Protein AF-A0A3D0M477-F1 (afdb_monomer_lite)

pLDDT: mean 87.74, std 8.33, range [56.19, 97.06]

Structure (mmCIF, N/CA/C/O backbone):
data_AF-A0A3D0M477-F1
#
_entry.id   AF-A0A3D0M477-F1
#
loop_
_atom_site.group_PDB
_atom_site.id
_atom_site.type_symbol
_atom_site.label_atom_id
_atom_site.label_alt_id
_atom_site.label_comp_id
_atom_site.label_asym_id
_atom_site.label_entity_id
_atom_site.label_seq_id
_atom_site.pdbx_PDB_ins_code
_atom_site.Cartn_x
_atom_site.Cartn_y
_atom_site.Cartn_z
_atom_site.occupancy
_atom_site.B_iso_or_equiv
_atom_site.auth_seq_id
_atom_site.auth_comp_id
_atom_site.auth_asym_id
_atom_site.auth_atom_id
_atom_site.pdbx_PDB_model_num
ATOM 1 N N . MET A 1 1 ? -17.124 2.726 12.107 1.00 90.12 1 MET A N 1
ATOM 2 C CA . MET A 1 1 ? -17.804 1.467 11.756 1.00 90.12 1 MET A CA 1
ATOM 3 C C . MET A 1 1 ? -16.927 0.689 10.789 1.00 90.12 1 MET A C 1
ATOM 5 O O . MET A 1 1 ? -16.483 1.293 9.816 1.00 90.12 1 MET A O 1
ATOM 9 N N . PRO A 1 2 ? -16.641 -0.591 11.060 1.00 93.62 2 PRO A N 1
ATOM 10 C CA . PRO A 1 2 ? -16.053 -1.507 10.084 1.00 93.62 2 PRO A CA 1
ATOM 11 C C . PRO A 1 2 ? -16.915 -1.602 8.822 1.00 93.62 2 PRO A C 1
ATOM 13 O O . PRO A 1 2 ? -18.120 -1.809 8.933 1.00 93.62 2 PRO A O 1
ATOM 16 N N . VAL A 1 3 ? -16.321 -1.416 7.643 1.00 94.50 3 VAL A N 1
ATOM 17 C CA . VAL A 1 3 ? -17.050 -1.463 6.358 1.00 94.50 3 VAL A CA 1
ATOM 18 C C . VAL A 1 3 ? -16.441 -2.409 5.332 1.00 94.50 3 VAL A C 1
ATOM 20 O O . VAL A 1 3 ? -17.132 -2.790 4.397 1.00 94.50 3 VAL A O 1
ATOM 23 N N . GLU A 1 4 ? -15.177 -2.800 5.487 1.00 93.75 4 GLU A N 1
ATOM 24 C CA . GLU A 1 4 ? -14.511 -3.745 4.587 1.00 93.75 4 GLU A CA 1
ATOM 25 C C . GLU A 1 4 ? -13.329 -4.404 5.303 1.00 93.75 4 GLU A C 1
ATOM 27 O O . GLU A 1 4 ? -12.597 -3.727 6.033 1.00 93.75 4 GLU A O 1
ATOM 32 N N . ARG A 1 5 ? -13.147 -5.709 5.089 1.00 92.25 5 ARG A N 1
ATOM 33 C CA . ARG A 1 5 ? -12.009 -6.503 5.566 1.00 92.25 5 ARG A CA 1
ATOM 34 C C . ARG A 1 5 ? -11.012 -6.670 4.427 1.00 92.25 5 ARG A C 1
ATOM 36 O O . ARG A 1 5 ? -11.393 -7.031 3.318 1.00 92.25 5 ARG A O 1
ATOM 43 N N . LEU A 1 6 ? -9.749 -6.376 4.694 1.00 91.50 6 LEU A N 1
ATOM 44 C CA . LEU A 1 6 ? -8.650 -6.510 3.746 1.00 91.50 6 LEU A CA 1
ATOM 45 C C . LEU A 1 6 ? -7.732 -7.615 4.246 1.00 91.50 6 LEU A C 1
ATOM 47 O O . LEU A 1 6 ? -7.197 -7.502 5.347 1.00 91.50 6 LEU A O 1
ATOM 51 N N . VAL A 1 7 ? -7.566 -8.667 3.454 1.00 91.06 7 VAL A N 1
ATOM 52 C CA . VAL A 1 7 ? -6.706 -9.800 3.800 1.00 91.06 7 VAL A CA 1
ATOM 53 C C . VAL A 1 7 ? -5.501 -9.776 2.886 1.00 91.06 7 VAL A C 1
ATOM 55 O O . VAL A 1 7 ? -5.628 -9.958 1.671 1.00 91.06 7 VAL A O 1
ATOM 58 N N . ASN A 1 8 ? -4.329 -9.547 3.471 1.00 88.06 8 ASN A N 1
ATOM 59 C CA . ASN A 1 8 ? -3.103 -9.535 2.703 1.00 88.06 8 ASN A CA 1
ATOM 60 C C . ASN A 1 8 ? -2.759 -10.960 2.263 1.00 88.06 8 ASN A C 1
ATOM 62 O O . ASN A 1 8 ? -2.571 -11.842 3.095 1.00 88.06 8 ASN A O 1
ATOM 66 N N . ILE A 1 9 ? -2.656 -11.188 0.960 1.00 86.06 9 ILE A N 1
ATOM 67 C CA . ILE A 1 9 ? -2.481 -12.542 0.413 1.00 86.06 9 ILE A CA 1
ATOM 68 C C . ILE A 1 9 ? -1.069 -13.105 0.590 1.00 86.06 9 ILE A C 1
ATOM 70 O O . ILE A 1 9 ? -0.910 -14.319 0.621 1.00 86.06 9 ILE A O 1
ATOM 74 N N . ASP A 1 10 ? -0.053 -12.247 0.735 1.00 81.88 10 ASP A N 1
ATOM 75 C CA . ASP A 1 10 ? 1.328 -12.688 0.967 1.00 81.88 10 ASP A CA 1
ATOM 76 C C . ASP A 1 10 ? 1.547 -13.073 2.447 1.00 81.88 10 ASP A C 1
ATOM 78 O O . ASP A 1 10 ? 2.329 -13.967 2.757 1.00 81.88 10 ASP A O 1
ATOM 82 N N . THR A 1 11 ? 0.886 -12.374 3.379 1.00 85.56 11 THR A N 1
ATOM 83 C CA . THR A 1 11 ? 1.181 -12.463 4.827 1.00 85.56 11 THR A CA 1
ATOM 84 C C . THR A 1 11 ? 0.040 -13.009 5.682 1.00 85.56 11 THR A C 1
ATOM 86 O O . THR A 1 11 ? 0.258 -13.328 6.849 1.00 85.56 11 THR A O 1
ATOM 89 N N . GLY A 1 12 ? -1.184 -13.064 5.153 1.00 85.44 12 GLY A N 1
ATOM 90 C CA . GLY A 1 12 ? -2.405 -13.350 5.912 1.00 85.44 12 GLY A CA 1
ATOM 91 C C . GLY A 1 12 ? -2.801 -12.248 6.900 1.00 85.44 12 GLY A C 1
ATOM 92 O O . GLY A 1 12 ? -3.763 -12.410 7.646 1.00 85.44 12 GLY A O 1
ATOM 93 N N . VAL A 1 13 ? -2.067 -11.129 6.947 1.00 88.88 13 VAL A N 1
ATOM 94 C CA . VAL A 1 13 ? -2.363 -10.031 7.869 1.00 88.88 13 VAL A CA 1
ATOM 95 C C . VAL A 1 13 ? -3.661 -9.352 7.457 1.00 88.88 13 VAL A C 1
ATOM 97 O O . VAL A 1 13 ? -3.828 -8.921 6.317 1.00 88.88 13 VAL A O 1
ATOM 100 N N . GLU A 1 14 ? -4.561 -9.214 8.424 1.00 90.56 14 GLU A N 1
ATOM 101 C CA . GLU A 1 14 ? -5.840 -8.549 8.231 1.00 90.56 14 GLU A CA 1
ATOM 102 C C . GLU A 1 14 ? -5.782 -7.065 8.603 1.00 90.56 14 GLU A C 1
ATOM 104 O O . GLU A 1 14 ? -5.317 -6.668 9.683 1.00 90.56 14 GLU A O 1
ATOM 109 N N . LYS A 1 15 ? -6.357 -6.246 7.726 1.00 92.38 15 LYS A N 1
ATOM 110 C CA . LYS A 1 15 ? -6.658 -4.839 7.975 1.00 92.38 15 LYS A CA 1
ATOM 111 C C . LYS A 1 15 ? -8.153 -4.606 7.863 1.00 92.38 15 LYS A C 1
ATOM 113 O O . LYS A 1 15 ? -8.865 -5.292 7.135 1.00 92.38 15 LYS A O 1
ATOM 118 N N . LEU A 1 16 ? -8.629 -3.594 8.570 1.00 92.56 16 LEU A N 1
ATOM 119 C CA . LEU A 1 16 ? -10.032 -3.217 8.572 1.00 92.56 16 LEU A CA 1
ATOM 120 C C . LEU A 1 16 ? -10.163 -1.790 8.056 1.00 92.56 16 LEU A C 1
ATOM 122 O O . LEU A 1 16 ? -9.497 -0.868 8.540 1.00 92.56 16 LEU A O 1
ATOM 126 N N . LYS A 1 17 ? -11.034 -1.601 7.066 1.00 92.75 17 LYS A N 1
ATOM 127 C CA . LYS A 1 17 ? -11.463 -0.275 6.640 1.00 92.75 17 LYS A CA 1
ATOM 128 C C . LYS A 1 17 ? -12.554 0.207 7.588 1.00 92.75 17 LYS A C 1
ATOM 130 O O . LYS A 1 17 ? -13.608 -0.416 7.720 1.00 92.75 17 LYS A O 1
ATOM 135 N N . ILE A 1 18 ? -12.302 1.337 8.234 1.00 93.44 18 ILE A N 1
ATOM 136 C CA . ILE A 1 18 ? -13.217 1.995 9.158 1.00 93.44 18 ILE A CA 1
ATOM 137 C C . ILE A 1 18 ? -13.775 3.254 8.502 1.00 93.44 18 ILE A C 1
ATOM 139 O O . ILE A 1 18 ? -13.027 4.176 8.177 1.00 93.44 18 ILE A O 1
ATOM 143 N N . ALA A 1 19 ? -15.099 3.324 8.381 1.00 93.31 19 ALA A N 1
ATOM 144 C CA . ALA A 1 19 ? -15.818 4.535 8.003 1.00 93.31 19 ALA A CA 1
ATOM 145 C C . ALA A 1 19 ? -16.294 5.297 9.250 1.00 93.31 19 ALA A C 1
ATOM 147 O O . ALA A 1 19 ? -16.847 4.706 10.187 1.00 93.31 19 ALA A O 1
ATOM 148 N N . TYR A 1 20 ? -16.095 6.613 9.274 1.00 92.38 20 TYR 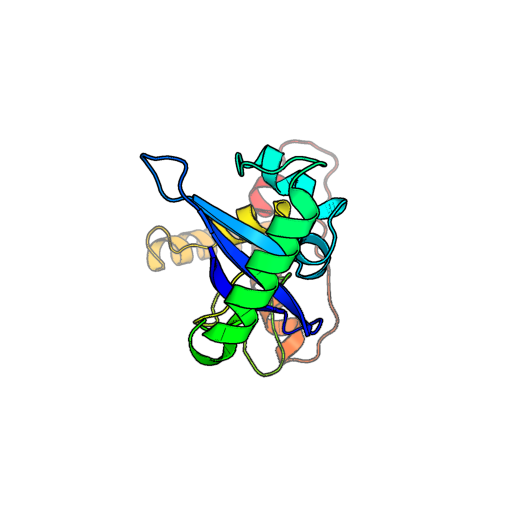A N 1
ATOM 149 C CA . TYR A 1 20 ? -16.544 7.500 10.351 1.00 92.38 20 TYR A CA 1
ATOM 150 C C . TYR A 1 20 ? -16.922 8.884 9.806 1.00 92.38 20 TYR A C 1
ATOM 152 O O . TYR A 1 20 ? -16.452 9.307 8.751 1.00 92.38 20 TYR A O 1
ATOM 160 N N . SER A 1 21 ? -17.779 9.606 10.529 1.00 89.44 21 SER A N 1
ATOM 161 C CA . SER A 1 21 ? -18.196 10.967 10.180 1.00 89.44 21 SER A CA 1
ATOM 162 C C . SER A 1 21 ? -18.173 11.851 11.423 1.00 89.44 21 SER A C 1
ATOM 164 O O . SER A 1 21 ? -18.691 11.470 12.468 1.00 89.44 21 SER A O 1
ATOM 166 N N . LYS A 1 22 ? -17.596 13.053 11.298 1.00 81.62 22 LYS A N 1
ATOM 167 C CA . LYS A 1 22 ? -17.631 14.113 12.326 1.00 81.62 22 LYS A CA 1
ATOM 168 C C . LYS A 1 22 ? -18.680 15.188 11.990 1.00 81.62 22 LYS A C 1
ATOM 170 O O . LYS A 1 22 ? -18.503 16.363 12.293 1.00 81.62 22 LYS A O 1
ATOM 175 N N . GLY A 1 23 ? -19.738 14.805 11.272 1.00 77.12 23 GLY A N 1
ATOM 176 C CA . GLY A 1 23 ? -20.870 15.668 10.924 1.00 77.12 23 GLY A CA 1
ATOM 177 C C . GLY A 1 23 ? -21.088 15.791 9.418 1.00 77.12 23 GLY A C 1
ATOM 178 O O . GLY A 1 23 ? -22.071 15.279 8.902 1.00 77.12 23 GLY A O 1
ATOM 179 N N . LYS A 1 24 ? -20.183 16.469 8.699 1.00 78.62 24 LYS A N 1
ATOM 180 C CA . LYS A 1 24 ? -20.448 16.891 7.305 1.00 78.62 24 LYS A CA 1
ATOM 181 C C . LYS A 1 24 ? -19.900 15.968 6.213 1.00 78.62 24 LYS A C 1
ATOM 183 O O . LYS A 1 24 ? -20.384 16.022 5.090 1.00 78.62 24 LYS A O 1
ATOM 188 N N . LYS A 1 25 ? -18.870 15.165 6.501 1.00 87.69 25 LYS A N 1
ATOM 189 C CA . LYS A 1 25 ? -18.200 14.330 5.493 1.00 87.69 25 LYS A CA 1
ATOM 190 C C . LYS A 1 25 ? -17.787 12.991 6.087 1.00 87.69 25 LYS A C 1
ATOM 192 O O . LYS A 1 25 ? -17.130 12.957 7.129 1.00 87.69 25 LYS A O 1
ATOM 197 N N . TRP A 1 26 ? -18.140 11.922 5.382 1.00 90.50 26 TRP A N 1
ATOM 198 C CA . TRP A 1 26 ? -17.624 10.588 5.646 1.00 90.50 26 TRP A CA 1
ATOM 199 C C . TRP A 1 26 ? -16.144 10.513 5.291 1.00 90.50 26 TRP A C 1
ATOM 201 O O . TRP A 1 26 ? -15.697 11.029 4.263 1.00 90.50 26 TRP A O 1
ATOM 211 N N . ARG A 1 27 ? -15.386 9.890 6.181 1.00 90.19 27 ARG A N 1
ATOM 212 C CA . ARG A 1 27 ? -13.974 9.588 6.010 1.00 90.19 27 ARG A CA 1
ATOM 213 C C . ARG A 1 27 ? -13.777 8.096 6.193 1.00 90.19 27 ARG A C 1
ATOM 215 O O . ARG A 1 27 ? -14.482 7.459 6.974 1.00 90.19 27 ARG A O 1
ATOM 222 N N . GLU A 1 28 ? -12.787 7.579 5.488 1.00 90.44 28 GLU A N 1
ATOM 223 C CA . GLU A 1 28 ? -12.368 6.189 5.565 1.00 90.44 28 GLU A CA 1
ATOM 224 C C . GLU A 1 28 ? -10.903 6.141 5.975 1.00 90.44 28 GLU A C 1
ATOM 226 O O . GLU A 1 28 ? -10.098 6.971 5.544 1.00 90.44 28 GLU A O 1
ATOM 231 N N . LEU A 1 29 ? -10.560 5.172 6.812 1.00 88.81 29 LEU A N 1
ATOM 232 C CA . LEU A 1 29 ? -9.184 4.851 7.165 1.00 88.81 29 LEU A CA 1
ATOM 233 C C . LEU A 1 29 ? -9.013 3.335 7.172 1.00 88.81 29 LEU A C 1
ATOM 235 O O . LEU A 1 29 ? -9.950 2.611 7.495 1.00 88.81 29 LEU A O 1
ATOM 239 N N . ILE A 1 30 ? -7.834 2.860 6.786 1.00 89.12 30 ILE A N 1
ATOM 240 C CA . ILE A 1 30 ? -7.473 1.441 6.811 1.00 89.12 30 ILE A CA 1
ATOM 241 C C . ILE A 1 30 ? -6.446 1.267 7.920 1.00 89.12 30 ILE A C 1
ATOM 243 O O . ILE A 1 30 ? -5.460 2.002 7.951 1.00 89.12 30 ILE A O 1
ATOM 247 N N . MET A 1 31 ? -6.683 0.322 8.826 1.00 89.94 31 MET A N 1
ATOM 248 C CA . MET A 1 31 ? -5.786 0.048 9.946 1.00 89.94 31 MET A CA 1
ATOM 249 C C . MET A 1 31 ? -5.632 -1.441 10.191 1.00 89.94 31 MET A C 1
ATOM 251 O O . MET A 1 31 ? -6.562 -2.216 9.973 1.00 89.94 31 MET A O 1
ATOM 255 N N . ASP A 1 32 ? -4.463 -1.823 10.692 1.00 91.44 32 ASP A N 1
ATOM 256 C CA . ASP A 1 32 ? -4.178 -3.200 11.074 1.00 91.44 32 ASP A CA 1
ATOM 257 C C . ASP A 1 32 ? -5.076 -3.632 12.236 1.00 91.44 32 ASP A C 1
ATOM 259 O O . ASP A 1 32 ? -5.275 -2.875 13.198 1.00 91.44 32 ASP A O 1
ATOM 263 N N . LYS A 1 33 ? -5.557 -4.882 12.206 1.00 91.50 33 LYS A N 1
ATOM 264 C CA . LYS A 1 33 ? -6.355 -5.442 13.309 1.00 91.50 33 LYS A CA 1
ATOM 265 C C . LYS A 1 33 ? -5.656 -5.337 14.658 1.00 91.50 33 LYS A C 1
ATOM 267 O O . LYS A 1 33 ? -6.294 -5.043 15.664 1.00 91.50 33 LYS A O 1
ATOM 272 N N . ARG A 1 34 ? -4.330 -5.501 14.678 1.00 92.75 34 ARG A N 1
ATOM 273 C CA . ARG A 1 34 ? -3.508 -5.342 15.885 1.00 92.75 34 ARG A CA 1
ATOM 274 C C . ARG A 1 34 ? -3.705 -3.979 16.545 1.00 92.75 34 ARG A C 1
ATOM 276 O O . ARG A 1 34 ? -3.816 -3.899 17.765 1.00 92.75 34 ARG A O 1
ATOM 283 N N . THR A 1 35 ? -3.758 -2.923 15.740 1.00 93.00 35 THR A N 1
ATOM 284 C CA . THR A 1 35 ? -3.901 -1.553 16.230 1.00 93.00 35 THR A CA 1
ATOM 285 C C . THR A 1 35 ? -5.299 -1.311 16.785 1.00 93.00 35 THR A C 1
ATOM 287 O O . THR A 1 35 ? -5.437 -0.667 17.824 1.00 93.00 35 THR A O 1
ATOM 290 N N . LEU A 1 36 ? -6.318 -1.874 16.130 1.00 94.00 36 LEU A N 1
ATOM 291 C CA . LEU A 1 36 ? -7.721 -1.784 16.542 1.00 94.00 36 LEU A CA 1
ATOM 292 C C . LEU A 1 36 ? -8.047 -2.649 17.770 1.00 94.00 36 LEU A C 1
ATOM 294 O O . LEU A 1 36 ? -8.992 -2.345 18.488 1.00 94.00 36 LEU A O 1
ATOM 298 N N . ALA A 1 37 ? -7.258 -3.692 18.037 1.00 93.50 37 ALA A N 1
ATOM 299 C CA . ALA A 1 37 ? -7.451 -4.603 19.164 1.00 93.50 37 ALA A CA 1
ATOM 300 C C . ALA A 1 37 ? -6.819 -4.119 20.485 1.00 93.50 37 ALA A C 1
ATOM 302 O O . ALA A 1 37 ? -7.018 -4.746 21.525 1.00 93.50 37 ALA A O 1
ATOM 303 N N . SER A 1 38 ? -6.047 -3.025 20.478 1.00 95.88 38 SER A N 1
ATOM 304 C CA . SER A 1 38 ? -5.324 -2.540 21.661 1.00 95.88 38 SER A CA 1
ATOM 305 C C . SER A 1 38 ? -5.703 -1.107 22.019 1.00 95.88 38 SER A C 1
ATOM 307 O O . SER A 1 38 ? -5.611 -0.189 21.206 1.00 95.88 38 SER A O 1
ATOM 309 N N . ALA A 1 39 ? -6.070 -0.906 23.287 1.00 94.62 39 ALA A N 1
ATOM 310 C CA . ALA A 1 39 ? -6.466 0.397 23.816 1.00 94.62 39 ALA A CA 1
ATOM 311 C C . ALA A 1 39 ? -5.339 1.442 23.756 1.00 94.62 39 ALA A C 1
ATOM 313 O O . ALA A 1 39 ? -5.621 2.629 23.659 1.00 94.62 39 ALA A O 1
ATOM 314 N N . ASN A 1 40 ? -4.073 1.021 23.773 1.00 94.75 40 ASN A N 1
ATOM 315 C CA . ASN A 1 40 ? -2.949 1.953 23.679 1.00 94.75 40 ASN A CA 1
ATOM 316 C C . ASN A 1 40 ? -2.742 2.421 22.237 1.00 94.75 40 ASN A C 1
ATOM 318 O O . ASN A 1 40 ? -2.518 3.600 21.984 1.00 94.75 40 ASN A O 1
ATOM 322 N N . SER A 1 41 ? -2.825 1.498 21.280 1.00 95.19 41 SER A N 1
ATOM 323 C CA . SER A 1 41 ? -2.521 1.786 19.879 1.00 95.19 41 SER A CA 1
ATOM 324 C C . SER A 1 41 ? -3.701 2.399 19.128 1.00 95.19 41 SER A C 1
ATOM 326 O O . SER A 1 41 ? -3.487 3.199 18.219 1.00 95.19 41 SER A O 1
ATOM 328 N N . ILE A 1 42 ? -4.943 2.098 19.526 1.00 95.31 42 ILE A N 1
ATOM 329 C CA . ILE A 1 42 ? -6.150 2.667 18.908 1.00 95.31 42 ILE A CA 1
ATOM 330 C C . ILE A 1 42 ? -6.248 4.188 19.095 1.00 95.31 42 ILE A C 1
ATOM 332 O O . ILE A 1 42 ? -6.913 4.861 18.312 1.00 95.31 42 ILE A O 1
ATOM 336 N N . ILE A 1 43 ? -5.549 4.749 20.089 1.00 95.44 43 ILE A N 1
ATOM 337 C CA . ILE A 1 43 ? -5.489 6.198 20.328 1.00 95.44 43 ILE A CA 1
ATOM 338 C C . ILE A 1 43 ? -4.928 6.937 19.103 1.00 95.44 43 ILE A C 1
ATOM 340 O O . ILE A 1 43 ? -5.364 8.051 18.833 1.00 95.44 43 ILE A O 1
ATOM 344 N N . SER A 1 44 ? -4.069 6.301 18.294 1.00 93.94 44 SER A N 1
ATOM 345 C CA . SER A 1 44 ? -3.577 6.864 17.020 1.00 93.94 44 SER A CA 1
ATOM 346 C C . SER A 1 44 ? -4.692 7.247 16.034 1.00 93.94 44 SER A C 1
ATOM 348 O O . SER A 1 44 ? -4.499 8.101 15.173 1.00 93.94 44 SER A O 1
ATOM 350 N N . MET A 1 45 ? -5.907 6.699 16.175 1.00 92.44 45 MET A N 1
ATOM 351 C CA . MET A 1 45 ? -7.063 7.137 15.382 1.00 92.44 45 MET A CA 1
ATOM 352 C C . MET A 1 45 ? -7.447 8.604 15.642 1.00 92.44 45 MET A C 1
ATOM 354 O O . MET A 1 45 ? -8.104 9.224 14.798 1.00 92.44 45 MET A O 1
ATOM 358 N N . ALA A 1 46 ? -7.036 9.172 16.781 1.00 92.56 46 ALA A N 1
ATOM 359 C CA . ALA A 1 46 ? -7.232 10.580 17.110 1.00 92.56 46 ALA A CA 1
ATOM 360 C C . ALA A 1 46 ? -6.514 11.511 16.125 1.00 92.56 46 ALA A C 1
ATOM 362 O O . ALA A 1 46 ? -7.084 12.542 15.763 1.00 92.56 46 ALA A O 1
ATOM 363 N N . ASP A 1 47 ? -5.350 11.110 15.600 1.00 90.69 47 ASP A N 1
ATOM 364 C CA . ASP A 1 47 ? -4.602 11.876 14.590 1.00 90.69 47 ASP A CA 1
ATOM 365 C C . ASP A 1 47 ? -5.424 12.062 13.305 1.00 90.69 47 ASP A C 1
ATOM 367 O O . ASP A 1 47 ? -5.334 13.079 12.617 1.00 90.69 47 ASP A O 1
ATOM 371 N N . MET A 1 48 ? -6.309 11.104 13.014 1.00 88.00 48 MET A N 1
ATOM 372 C CA . MET A 1 48 ? -7.233 11.147 11.877 1.00 88.00 48 MET A CA 1
ATOM 373 C C . MET A 1 48 ? -8.568 11.840 12.214 1.00 88.00 48 MET A C 1
ATOM 375 O O . MET A 1 48 ? -9.412 12.057 11.339 1.00 88.00 48 MET A O 1
ATOM 379 N N . GLY A 1 49 ? -8.759 12.262 13.465 1.00 88.69 49 GLY A N 1
ATOM 380 C CA . GLY A 1 49 ? -9.927 13.007 13.934 1.00 88.69 49 GLY A CA 1
ATOM 381 C C . GLY A 1 49 ? -11.060 12.147 14.494 1.00 88.69 49 GLY A C 1
ATOM 382 O O . GLY A 1 49 ? -12.172 12.660 14.658 1.00 88.69 49 GLY A O 1
ATOM 383 N N . VAL A 1 50 ? -10.802 10.867 14.786 1.00 91.81 50 VAL A N 1
ATOM 384 C CA . VAL A 1 50 ? -11.725 10.011 15.547 1.00 91.81 50 VAL A CA 1
ATOM 385 C C . VAL A 1 50 ? -11.718 10.455 17.009 1.00 91.81 50 VAL A C 1
ATOM 387 O O . VAL A 1 50 ? -10.666 10.722 17.578 1.00 91.81 50 VAL A O 1
ATOM 390 N N . ALA A 1 51 ? -12.894 10.551 17.630 1.00 90.94 51 ALA A N 1
ATOM 391 C CA . ALA A 1 51 ? -13.031 10.978 19.023 1.00 90.94 51 ALA A CA 1
ATOM 392 C C . ALA A 1 51 ? -12.647 9.850 20.003 1.00 90.94 51 ALA A C 1
ATOM 394 O O . ALA A 1 51 ? -13.509 9.246 20.642 1.00 90.94 51 ALA A O 1
ATOM 395 N N . VAL A 1 52 ? -11.349 9.559 20.100 1.00 94.44 52 VAL A N 1
ATOM 396 C CA . VAL A 1 52 ? -10.774 8.565 21.013 1.00 94.44 52 VAL A CA 1
ATOM 397 C C . VAL A 1 52 ? -9.766 9.219 21.961 1.00 94.44 52 VAL A C 1
ATOM 399 O O . VAL A 1 52 ? -8.988 10.080 21.562 1.00 94.44 52 VAL A O 1
ATOM 402 N N . THR A 1 53 ? -9.798 8.818 23.226 1.00 95.06 53 THR A N 1
ATOM 403 C CA . THR A 1 53 ? -8.887 9.226 24.301 1.00 95.06 53 THR A CA 1
ATOM 404 C C . THR A 1 53 ? -8.513 7.998 25.133 1.00 95.06 53 THR A C 1
ATOM 406 O O . THR A 1 53 ? -9.123 6.937 24.990 1.00 95.06 53 THR A O 1
ATOM 409 N N . SER A 1 54 ? -7.544 8.129 26.043 1.00 94.94 54 SER A N 1
ATOM 410 C CA . SER A 1 54 ? -7.211 7.076 27.018 1.00 94.94 54 SER A CA 1
ATOM 411 C C . SER A 1 54 ? -8.433 6.585 27.802 1.00 94.94 54 SER A C 1
ATOM 413 O O . SER A 1 54 ? -8.557 5.389 28.063 1.00 94.9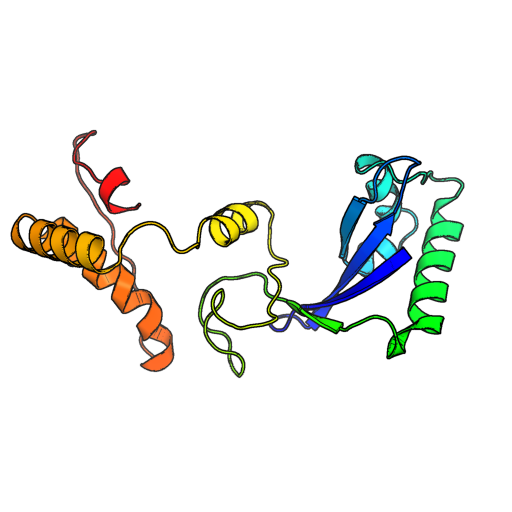4 54 SER A O 1
ATOM 415 N N . GLU A 1 55 ? -9.362 7.494 28.108 1.00 95.81 55 GLU A N 1
ATOM 416 C CA . GLU A 1 55 ? -10.563 7.214 28.899 1.00 95.81 55 GLU A CA 1
ATOM 417 C C . GLU A 1 55 ? -11.567 6.319 28.165 1.00 95.81 55 GLU A C 1
ATOM 419 O O . GLU A 1 55 ? -12.206 5.465 28.778 1.00 95.81 55 GLU A O 1
ATOM 424 N N . ASN A 1 56 ? -11.714 6.482 26.844 1.00 95.75 56 ASN A N 1
ATOM 425 C CA . ASN A 1 56 ? -12.725 5.761 26.065 1.00 95.75 56 ASN A CA 1
ATOM 426 C C . ASN A 1 56 ? -12.149 4.680 25.128 1.00 95.75 56 ASN A C 1
ATOM 428 O O . ASN A 1 56 ? -12.917 3.945 24.504 1.00 95.75 56 ASN A O 1
ATOM 432 N N . ALA A 1 57 ? -10.822 4.529 25.053 1.00 96.56 57 ALA A N 1
ATOM 433 C CA . ALA A 1 57 ? -10.157 3.617 24.122 1.00 96.56 57 ALA A CA 1
ATOM 434 C C . ALA A 1 57 ? -10.634 2.164 24.255 1.00 96.56 57 ALA A C 1
ATOM 436 O O . ALA A 1 57 ? -10.956 1.525 23.255 1.00 96.56 57 ALA A O 1
ATOM 437 N N . LYS A 1 58 ? -10.760 1.643 25.484 1.00 96.94 58 LYS A N 1
ATOM 438 C CA . LYS A 1 58 ? -11.253 0.271 25.722 1.00 96.94 58 LYS A CA 1
ATOM 439 C C . LYS A 1 58 ? -12.683 0.070 25.213 1.00 96.94 58 LYS A C 1
ATOM 441 O O . LYS A 1 58 ? -12.997 -0.987 24.671 1.00 96.94 58 LYS A O 1
ATOM 446 N N . ALA A 1 59 ? -13.538 1.080 25.374 1.00 97.06 59 ALA A N 1
ATOM 447 C CA . ALA A 1 59 ? -14.911 1.034 24.887 1.00 97.06 59 ALA A CA 1
ATOM 448 C C . ALA A 1 59 ? -14.955 1.043 23.353 1.00 97.06 59 ALA A C 1
ATOM 450 O O . ALA A 1 59 ? -15.732 0.293 22.769 1.00 97.06 59 ALA A O 1
ATOM 451 N N . LEU A 1 60 ? -14.086 1.826 22.702 1.00 95.69 60 LEU A N 1
ATOM 452 C CA . LEU A 1 60 ? -13.979 1.840 21.244 1.00 95.69 60 LEU A CA 1
ATOM 453 C C . LEU A 1 60 ? -13.464 0.507 20.688 1.00 95.69 60 LEU A C 1
ATOM 455 O O . LEU A 1 60 ? -14.054 0.001 19.737 1.00 95.69 60 LEU A O 1
ATOM 459 N N . VAL A 1 61 ? -12.417 -0.075 21.288 1.00 96.81 61 VAL A N 1
ATOM 460 C CA . VAL A 1 61 ? -11.919 -1.416 20.920 1.00 96.81 61 VAL A CA 1
ATOM 461 C C . VAL A 1 61 ? -13.064 -2.422 20.983 1.00 96.81 61 VAL A C 1
ATOM 463 O O . VAL A 1 61 ? -13.341 -3.102 20.001 1.00 96.81 61 VAL A O 1
ATOM 466 N N . ARG A 1 62 ? -13.780 -2.466 22.114 1.00 96.69 62 ARG A N 1
ATOM 467 C CA . ARG A 1 62 ? -14.917 -3.373 22.299 1.00 96.69 62 ARG A CA 1
ATOM 468 C C . ARG A 1 62 ? -16.001 -3.147 21.248 1.00 96.69 62 ARG A C 1
ATOM 470 O O . ARG A 1 62 ? -16.433 -4.099 20.615 1.00 96.69 62 ARG A O 1
ATOM 477 N N . TYR A 1 63 ? -16.391 -1.895 21.020 1.00 95.38 63 TYR A N 1
ATOM 478 C CA . TYR A 1 63 ? -17.390 -1.548 20.013 1.00 95.38 63 TYR A CA 1
ATOM 479 C C . TYR A 1 63 ? -16.987 -2.014 18.607 1.00 95.38 63 TYR A C 1
ATOM 481 O O . TYR A 1 63 ? -17.808 -2.595 17.903 1.00 95.38 63 TYR A O 1
ATOM 489 N N . LEU A 1 64 ? -15.742 -1.774 18.184 1.00 95.19 64 LEU A N 1
ATOM 490 C CA . LEU A 1 64 ? -15.283 -2.186 16.857 1.00 95.19 64 LEU A CA 1
ATOM 491 C C . LEU A 1 64 ? -15.256 -3.709 16.715 1.00 95.19 64 LEU A C 1
ATOM 493 O O . LEU A 1 64 ? 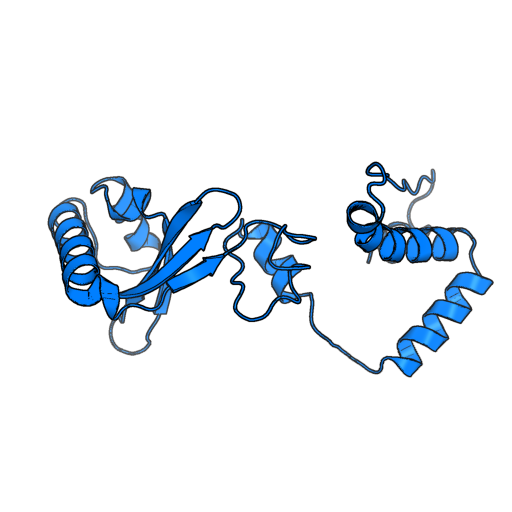-15.757 -4.206 15.709 1.00 95.19 64 LEU A O 1
ATOM 497 N N . SER A 1 65 ? -14.750 -4.426 17.721 1.00 94.19 65 SER A N 1
ATOM 498 C CA . SER A 1 65 ? -14.736 -5.893 17.735 1.00 94.19 65 SER A CA 1
ATOM 499 C C . SER A 1 65 ? -16.147 -6.482 17.707 1.00 94.19 65 SER A C 1
ATOM 501 O O . SER A 1 65 ? -16.423 -7.387 16.925 1.00 94.19 65 SER A O 1
ATOM 503 N N . ASP A 1 66 ? -17.063 -5.951 18.521 1.00 95.19 66 ASP A N 1
ATOM 504 C CA . ASP A 1 66 ? -18.443 -6.437 18.594 1.00 95.19 66 ASP A CA 1
ATOM 505 C C . ASP A 1 66 ? -19.175 -6.200 17.264 1.00 95.19 66 ASP A C 1
ATOM 507 O O . ASP A 1 66 ? -19.816 -7.107 16.733 1.00 95.19 66 ASP A O 1
ATOM 511 N N . ILE A 1 67 ? -19.045 -5.003 16.678 1.00 94.56 67 ILE A N 1
ATOM 512 C CA . ILE A 1 67 ? -19.676 -4.680 15.390 1.00 94.56 67 ILE A CA 1
ATOM 513 C C . ILE A 1 67 ? -19.096 -5.515 14.253 1.00 94.56 67 ILE A C 1
ATOM 515 O O . ILE A 1 67 ? -19.856 -5.936 13.381 1.00 94.56 67 ILE A O 1
ATOM 519 N N . GLU A 1 68 ? -17.785 -5.749 14.243 1.00 93.19 68 GLU A N 1
ATOM 520 C CA . GLU A 1 68 ? -17.160 -6.627 13.258 1.00 93.19 68 GLU A CA 1
ATOM 521 C C . GLU A 1 68 ? -17.716 -8.051 13.368 1.00 93.19 68 GLU A C 1
ATOM 523 O O . GLU A 1 68 ? -18.196 -8.587 12.375 1.00 93.19 68 GLU A O 1
ATOM 528 N N . ASN A 1 69 ? -17.731 -8.627 14.573 1.00 93.44 69 ASN A N 1
ATOM 529 C CA . ASN A 1 69 ? -18.179 -10.001 14.804 1.00 93.44 69 ASN A CA 1
ATOM 530 C C . ASN A 1 69 ? -19.662 -10.202 14.468 1.00 93.44 69 ASN A C 1
ATOM 532 O O . ASN A 1 69 ? -20.021 -11.173 13.809 1.00 93.44 69 ASN A O 1
ATOM 536 N N . ILE A 1 70 ? -20.531 -9.271 14.876 1.00 95.31 70 ILE A N 1
ATOM 537 C CA . ILE A 1 70 ? -21.976 -9.342 14.591 1.00 95.31 70 ILE A CA 1
ATOM 538 C C . ILE A 1 70 ? -22.252 -9.260 13.083 1.00 95.31 70 ILE A C 1
ATOM 540 O O . ILE A 1 70 ? -23.242 -9.807 12.600 1.00 95.31 70 ILE A O 1
ATOM 544 N N . ASN A 1 71 ? -21.395 -8.565 12.334 1.00 94.00 71 ASN A N 1
ATOM 545 C CA . ASN A 1 71 ? -21.566 -8.339 10.902 1.00 94.00 71 ASN A CA 1
ATOM 546 C C . ASN A 1 71 ? -20.524 -9.085 10.064 1.00 94.00 71 ASN A C 1
ATOM 548 O O . ASN A 1 71 ? -20.306 -8.698 8.918 1.00 94.00 71 ASN A O 1
ATOM 552 N N . TYR A 1 72 ? -19.900 -10.136 10.598 1.00 89.38 72 TYR A N 1
ATOM 553 C CA . TYR A 1 72 ? -18.767 -10.803 9.956 1.00 89.38 72 TYR A CA 1
ATOM 554 C C . TYR A 1 72 ? -19.084 -11.234 8.514 1.00 89.38 72 TYR A C 1
ATOM 556 O O . TYR A 1 72 ? -18.358 -10.875 7.585 1.00 89.38 72 TYR A O 1
ATOM 564 N N . ASP A 1 73 ? -20.238 -11.878 8.313 1.00 91.44 73 ASP A N 1
ATOM 565 C CA . ASP A 1 73 ? -20.706 -12.340 6.996 1.00 91.44 73 ASP A CA 1
ATOM 566 C C . ASP A 1 73 ? -21.236 -11.211 6.092 1.00 91.44 73 ASP A C 1
ATOM 568 O O . ASP A 1 73 ? -21.438 -11.403 4.895 1.00 91.44 73 ASP A O 1
ATOM 572 N N . ARG A 1 74 ? -21.500 -10.024 6.653 1.00 92.88 74 ARG A N 1
ATOM 573 C CA . ARG A 1 74 ? -22.037 -8.861 5.922 1.00 92.88 74 ARG A CA 1
ATOM 574 C C . ARG A 1 74 ? -20.952 -7.888 5.483 1.00 92.88 74 ARG A C 1
ATOM 576 O O . ARG A 1 74 ? -21.139 -7.181 4.495 1.00 92.88 74 ARG A O 1
ATOM 583 N N . ILE A 1 75 ? -19.859 -7.799 6.236 1.00 93.62 75 ILE A N 1
ATOM 584 C CA . ILE A 1 75 ? -18.732 -6.937 5.903 1.00 93.62 75 ILE A CA 1
ATOM 585 C C . ILE A 1 75 ? -17.953 -7.617 4.771 1.00 93.62 75 ILE A C 1
ATOM 587 O O . ILE A 1 75 ? -17.408 -8.702 4.995 1.00 93.62 75 ILE A O 1
ATOM 591 N N . PRO A 1 76 ? -17.873 -6.999 3.577 1.00 92.75 76 PRO A N 1
ATOM 592 C CA . PRO A 1 76 ? -17.182 -7.587 2.444 1.00 92.75 76 PRO A CA 1
ATOM 593 C C . PRO A 1 76 ? -15.704 -7.787 2.758 1.00 92.75 76 PRO A C 1
ATOM 595 O O . PRO A 1 76 ? -15.058 -6.939 3.380 1.00 92.75 76 PRO A O 1
ATOM 598 N N . GLU A 1 77 ? -15.176 -8.903 2.278 1.00 91.81 77 GLU A N 1
ATOM 599 C CA . GLU A 1 77 ? -13.761 -9.225 2.325 1.00 91.81 77 GLU A CA 1
ATOM 600 C C . GLU A 1 77 ? -13.140 -8.995 0.947 1.00 91.81 77 GLU A C 1
ATOM 602 O O . GLU A 1 77 ? -13.710 -9.370 -0.080 1.00 91.81 77 GLU A O 1
ATOM 607 N N . ARG A 1 78 ? -11.971 -8.357 0.918 1.00 89.38 78 ARG A N 1
ATOM 608 C CA . ARG A 1 78 ? -11.174 -8.167 -0.290 1.00 89.38 78 ARG A CA 1
ATOM 609 C C . ARG A 1 78 ? -9.733 -8.565 -0.042 1.00 89.38 78 ARG A C 1
ATOM 611 O O . ARG A 1 78 ? -9.180 -8.352 1.035 1.00 89.38 78 ARG A O 1
ATOM 618 N N . LYS A 1 79 ? -9.111 -9.092 -1.088 1.00 87.69 79 LYS A N 1
ATOM 619 C CA . LYS A 1 79 ? -7.687 -9.410 -1.097 1.00 87.69 79 LYS A CA 1
ATOM 620 C C . LYS A 1 79 ? -6.874 -8.124 -1.182 1.00 87.69 79 LYS A C 1
ATOM 622 O O . LYS A 1 79 ? -7.226 -7.209 -1.936 1.00 87.69 79 LYS A O 1
ATOM 627 N N . SER A 1 80 ? -5.784 -8.059 -0.430 1.00 85.94 80 SER A N 1
ATOM 628 C CA . SER A 1 80 ? -4.853 -6.938 -0.463 1.00 85.94 80 SER A CA 1
ATOM 629 C C . SER A 1 80 ? -3.407 -7.363 -0.656 1.00 85.94 80 SER A C 1
ATOM 631 O O . SER A 1 80 ? -3.041 -8.513 -0.408 1.00 85.94 80 SER A O 1
ATOM 633 N N . VAL A 1 81 ? -2.587 -6.429 -1.149 1.00 85.81 81 VAL A N 1
ATOM 634 C CA . VAL A 1 81 ? -1.160 -6.648 -1.418 1.00 85.81 81 VAL A CA 1
ATOM 635 C C . VAL A 1 81 ? -0.307 -5.460 -1.029 1.00 85.81 81 VAL A C 1
ATOM 637 O O . VAL A 1 81 ? -0.660 -4.301 -1.266 1.00 85.81 81 VAL A O 1
ATOM 640 N N . GLY A 1 82 ? 0.877 -5.777 -0.507 1.00 78.44 82 GLY A N 1
ATOM 641 C CA . GLY A 1 82 ? 1.870 -4.785 -0.111 1.00 78.44 82 GLY A CA 1
ATOM 642 C C . GLY A 1 82 ? 2.848 -4.403 -1.223 1.00 78.44 82 GLY A C 1
ATOM 643 O O . GLY A 1 82 ? 3.609 -3.452 -1.056 1.00 78.44 82 GLY A O 1
ATOM 644 N N . ARG A 1 83 ? 2.845 -5.128 -2.350 1.00 78.88 83 ARG A N 1
ATOM 645 C CA . ARG A 1 83 ? 3.823 -4.987 -3.440 1.00 78.88 83 ARG A CA 1
ATOM 646 C C . ARG A 1 83 ? 3.176 -5.007 -4.827 1.00 78.88 83 ARG A C 1
ATOM 648 O O . ARG A 1 83 ? 2.062 -5.493 -5.014 1.00 78.88 83 ARG A O 1
ATOM 655 N N . LEU A 1 84 ? 3.913 -4.469 -5.794 1.00 82.00 84 LEU A N 1
ATOM 656 C CA . LEU A 1 84 ? 3.640 -4.613 -7.224 1.00 82.00 84 LEU A CA 1
ATOM 657 C C . LEU A 1 84 ? 4.320 -5.878 -7.758 1.00 82.00 84 LEU A C 1
ATOM 659 O O . LEU A 1 84 ? 5.301 -6.350 -7.178 1.00 82.00 84 LEU A O 1
ATOM 663 N N . GLY A 1 85 ? 3.837 -6.386 -8.888 1.00 84.56 85 GLY A N 1
ATOM 664 C CA . GLY A 1 85 ? 4.418 -7.544 -9.558 1.00 84.56 85 GLY A CA 1
ATOM 665 C C . GLY A 1 85 ? 3.525 -8.775 -9.523 1.00 84.56 85 GLY A C 1
ATOM 666 O O . GLY A 1 85 ? 2.335 -8.697 -9.221 1.00 84.56 85 GLY A O 1
ATOM 667 N N . TYR A 1 86 ? 4.111 -9.919 -9.865 1.00 86.50 86 TYR A N 1
ATOM 668 C CA . TYR A 1 86 ? 3.395 -11.187 -9.888 1.00 86.50 86 TYR A CA 1
ATOM 669 C C . TYR A 1 86 ? 3.132 -11.735 -8.494 1.00 86.50 86 TYR A C 1
ATOM 671 O O . TYR A 1 86 ? 3.957 -11.671 -7.573 1.00 86.50 86 TYR A O 1
ATOM 679 N N . ILE A 1 87 ? 1.959 -12.335 -8.417 1.00 83.56 87 ILE A N 1
ATOM 680 C CA . ILE A 1 87 ? 1.359 -12.916 -7.242 1.00 83.56 87 ILE A CA 1
ATOM 681 C C . ILE A 1 87 ? 0.834 -14.275 -7.659 1.00 83.56 87 ILE A C 1
ATOM 683 O O . ILE A 1 87 ? 0.059 -14.400 -8.612 1.00 83.56 87 ILE A O 1
ATOM 687 N N . GLU A 1 88 ? 1.304 -15.294 -6.956 1.00 80.25 88 GLU A N 1
ATOM 688 C CA . GLU A 1 88 ? 0.936 -16.672 -7.223 1.00 80.25 88 GLU A CA 1
ATOM 689 C C . GLU A 1 88 ? -0.580 -16.861 -7.069 1.00 80.25 88 GLU A C 1
ATOM 691 O O . GLU A 1 88 ? -1.176 -16.413 -6.094 1.00 80.25 88 GLU A O 1
ATOM 696 N N . GLY A 1 89 ? -1.216 -17.464 -8.074 1.00 81.69 89 GLY A N 1
ATOM 697 C CA . GLY A 1 89 ? -2.661 -17.714 -8.086 1.00 81.69 89 GLY A CA 1
ATOM 698 C C . GLY A 1 89 ? -3.561 -16.519 -8.439 1.00 81.69 89 GLY A C 1
ATOM 699 O O . GLY A 1 89 ? -4.696 -16.752 -8.838 1.00 81.69 89 GLY A O 1
ATOM 700 N N . GLU A 1 90 ? -3.079 -15.271 -8.370 1.00 83.06 90 GLU A N 1
ATOM 701 C CA . GLU A 1 90 ? -3.899 -14.073 -8.657 1.00 83.06 90 GLU A CA 1
ATOM 702 C C . GLU A 1 90 ? -3.523 -13.361 -9.966 1.00 83.06 90 GLU A C 1
ATOM 704 O O . GLU A 1 90 ? -4.397 -12.883 -10.686 1.00 83.06 90 GLU A O 1
ATOM 709 N N . GLY A 1 91 ? -2.228 -13.269 -10.294 1.00 85.19 91 GLY A N 1
ATOM 710 C CA . GLY A 1 91 ? -1.743 -12.561 -11.485 1.00 85.19 91 GLY A CA 1
ATOM 711 C C . GLY A 1 91 ? -0.793 -11.404 -11.166 1.00 85.19 91 GLY A C 1
ATOM 712 O O . GLY A 1 91 ? -0.019 -11.473 -10.216 1.00 85.19 91 GLY A O 1
ATOM 713 N N . PHE A 1 92 ? -0.793 -10.355 -11.995 1.00 86.38 92 PHE A N 1
ATOM 714 C CA . PHE A 1 92 ? 0.163 -9.245 -11.896 1.00 86.38 92 PHE A CA 1
ATOM 715 C C . PHE A 1 92 ? -0.474 -7.979 -11.308 1.00 86.38 92 PHE A C 1
ATOM 717 O O . PHE A 1 92 ? -1.240 -7.293 -11.982 1.00 86.38 92 PHE A O 1
ATOM 724 N N . SER A 1 93 ? -0.119 -7.622 -10.075 1.00 84.56 93 SER A N 1
ATOM 725 C CA . SER A 1 93 ? -0.488 -6.345 -9.451 1.00 84.56 93 SER A CA 1
ATOM 726 C C . SER A 1 93 ? 0.229 -5.180 -10.154 1.00 84.56 93 SER A C 1
ATOM 728 O O . SER A 1 93 ? 1.457 -5.232 -10.294 1.00 84.56 93 SER A O 1
ATOM 730 N N . PRO A 1 94 ? -0.488 -4.134 -10.617 1.00 79.69 94 PRO A N 1
ATOM 731 C CA . PRO A 1 94 ? -1.808 -3.688 -10.152 1.00 79.69 94 PRO A CA 1
ATOM 732 C C . PRO A 1 94 ? -2.986 -4.052 -11.079 1.00 79.69 94 PRO A C 1
ATOM 734 O O . PRO A 1 94 ? -4.069 -3.496 -10.932 1.00 79.69 94 PRO A O 1
ATOM 737 N N . TYR A 1 95 ? -2.789 -4.940 -12.055 1.00 83.31 95 TYR A N 1
ATOM 738 C CA . TYR A 1 95 ? -3.778 -5.271 -13.092 1.00 83.31 95 TYR A CA 1
ATOM 739 C C . TYR A 1 95 ? -4.707 -6.438 -12.722 1.00 83.31 95 TYR A C 1
ATOM 741 O O . TYR A 1 95 ? -5.395 -6.970 -13.589 1.00 83.31 95 TYR A O 1
ATOM 749 N N . VAL A 1 96 ? -4.715 -6.857 -11.455 1.00 82.38 96 VAL A N 1
ATOM 750 C CA . VAL A 1 96 ? -5.644 -7.870 -10.942 1.00 82.38 96 VAL A CA 1
ATOM 751 C C . VAL A 1 96 ? -6.878 -7.167 -10.385 1.00 82.38 96 VAL A C 1
ATOM 753 O O . VAL A 1 96 ? -6.771 -6.335 -9.480 1.00 82.38 96 VAL A O 1
ATOM 756 N N . ASP A 1 97 ? -8.052 -7.516 -10.906 1.00 77.62 97 ASP A N 1
ATOM 757 C CA . ASP A 1 97 ? -9.319 -6.944 -10.455 1.00 77.62 97 ASP A CA 1
ATOM 758 C C . ASP A 1 97 ? -9.612 -7.289 -8.989 1.00 77.62 97 ASP A C 1
ATOM 760 O O . ASP A 1 97 ? -9.436 -8.416 -8.532 1.00 77.62 97 ASP A O 1
ATOM 764 N N . GLY A 1 98 ? -10.093 -6.299 -8.233 1.00 74.19 98 GLY A N 1
ATOM 765 C CA . GLY A 1 98 ? -10.486 -6.480 -6.830 1.00 74.19 98 GLY A CA 1
ATOM 766 C C . GLY A 1 98 ? -9.330 -6.507 -5.825 1.00 74.19 98 GLY A C 1
ATOM 767 O O . GLY A 1 98 ? -9.594 -6.521 -4.621 1.00 74.19 98 GLY A O 1
ATOM 768 N N . LEU A 1 99 ? -8.082 -6.442 -6.292 1.00 79.56 99 LEU A N 1
ATOM 769 C CA . LEU A 1 99 ? -6.891 -6.409 -5.454 1.00 79.56 99 LEU A CA 1
ATOM 770 C C . LEU A 1 99 ? -6.637 -4.991 -4.925 1.00 79.56 99 LEU A C 1
ATOM 772 O O . LEU A 1 99 ? -6.380 -4.058 -5.688 1.00 79.56 99 LEU A O 1
ATOM 776 N N . ILE A 1 100 ? -6.711 -4.813 -3.607 1.00 78.50 100 ILE A N 1
ATOM 777 C CA . ILE A 1 100 ? -6.479 -3.509 -2.977 1.00 78.50 100 ILE A CA 1
ATOM 778 C C . ILE A 1 100 ? -5.025 -3.384 -2.535 1.00 78.50 100 ILE A C 1
ATOM 780 O O . ILE A 1 100 ? -4.488 -4.237 -1.836 1.00 78.50 100 ILE A O 1
ATOM 784 N N . PHE A 1 101 ? -4.387 -2.272 -2.886 1.00 76.81 101 PHE A N 1
ATOM 785 C CA . PHE A 1 101 ? -3.063 -1.970 -2.366 1.00 76.81 101 PHE A CA 1
ATOM 786 C C . PHE A 1 101 ? -3.138 -1.548 -0.893 1.00 76.81 101 PHE A C 1
ATOM 788 O O . PHE A 1 101 ? -3.767 -0.538 -0.567 1.00 76.81 101 PHE A O 1
ATOM 795 N N . ASP A 1 102 ? -2.482 -2.302 -0.011 1.00 73.06 102 ASP A N 1
ATOM 796 C CA . ASP A 1 102 ? -2.423 -2.031 1.429 1.00 73.06 102 ASP A CA 1
ATOM 797 C C . ASP A 1 102 ? -1.002 -1.794 1.958 1.00 73.06 102 ASP A C 1
ATOM 799 O O . ASP A 1 102 ? -0.804 -1.726 3.175 1.00 73.06 102 ASP A O 1
ATOM 803 N N . GLY A 1 103 ? -0.024 -1.662 1.058 1.00 67.94 103 GLY A N 1
ATOM 804 C CA . GLY A 1 103 ? 1.372 -1.411 1.398 1.00 67.94 103 GLY A CA 1
ATOM 805 C C . GLY A 1 103 ? 1.651 0.008 1.900 1.00 67.94 103 GLY A C 1
ATOM 806 O O . GLY A 1 103 ? 0.755 0.839 2.060 1.00 67.94 103 GLY A O 1
ATOM 807 N N . ASP A 1 104 ? 2.934 0.275 2.149 1.00 62.94 104 ASP A N 1
ATOM 808 C CA . ASP A 1 104 ? 3.428 1.542 2.697 1.00 62.94 104 ASP A CA 1
ATOM 809 C C . ASP A 1 104 ? 2.955 2.759 1.874 1.00 62.94 104 ASP A C 1
ATOM 811 O O . ASP A 1 104 ? 2.779 2.689 0.650 1.00 62.94 104 ASP A O 1
ATOM 815 N N . ALA A 1 105 ? 2.783 3.903 2.537 1.00 59.50 105 ALA A N 1
ATOM 816 C CA . ALA A 1 105 ? 2.348 5.159 1.930 1.00 59.50 105 ALA A CA 1
ATOM 817 C C . ALA A 1 105 ? 3.221 5.558 0.727 1.00 59.50 105 ALA A C 1
ATOM 819 O O . ALA A 1 105 ? 2.711 6.107 -0.252 1.00 59.50 105 ALA A O 1
ATOM 820 N N . ASN A 1 106 ? 4.510 5.206 0.758 1.00 56.19 106 ASN A N 1
ATOM 821 C CA . ASN A 1 106 ? 5.447 5.428 -0.345 1.00 56.19 106 ASN A CA 1
ATOM 822 C C . ASN A 1 106 ? 5.057 4.670 -1.625 1.00 56.19 106 ASN A C 1
ATOM 824 O O . ASN A 1 106 ? 5.137 5.213 -2.727 1.00 56.19 106 ASN A O 1
ATOM 828 N N . PHE A 1 107 ? 4.577 3.434 -1.495 1.00 61.53 107 PHE A N 1
ATOM 829 C CA . PHE A 1 107 ? 4.153 2.628 -2.638 1.00 61.53 107 PHE A CA 1
ATOM 830 C C . PHE A 1 107 ? 2.753 2.998 -3.125 1.00 61.53 107 PHE A C 1
ATOM 832 O O . PHE A 1 107 ? 2.452 2.809 -4.302 1.00 61.53 107 PHE A O 1
ATOM 839 N N . ARG A 1 108 ? 1.915 3.594 -2.267 1.00 68.19 108 ARG A N 1
ATOM 840 C CA . ARG A 1 108 ? 0.577 4.070 -2.649 1.00 68.19 108 ARG A CA 1
ATOM 841 C C . ARG A 1 108 ? 0.630 5.133 -3.747 1.00 68.19 108 ARG A C 1
ATOM 843 O O . ARG A 1 108 ? -0.229 5.133 -4.624 1.00 68.19 108 ARG A O 1
ATOM 850 N N . THR A 1 109 ? 1.635 6.010 -3.721 1.00 70.25 109 THR A N 1
ATOM 851 C CA . THR A 1 109 ? 1.848 7.027 -4.766 1.00 70.25 109 THR A CA 1
ATOM 852 C C . THR A 1 109 ? 2.278 6.400 -6.090 1.00 70.25 109 THR A C 1
ATOM 854 O O . THR A 1 109 ? 1.781 6.793 -7.139 1.00 70.25 109 THR A O 1
ATOM 857 N N . MET A 1 110 ? 3.1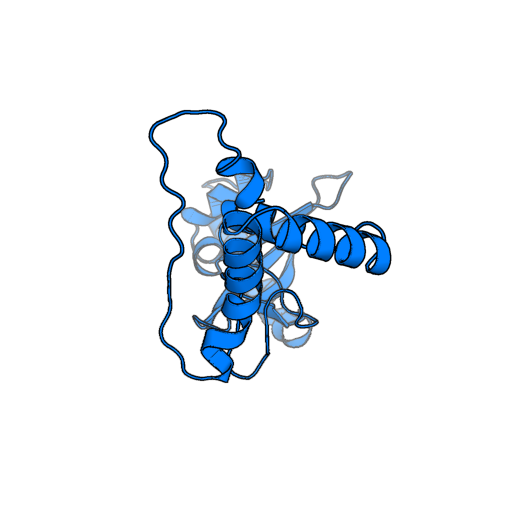60 5.393 -6.063 1.00 70.88 110 MET A N 1
ATOM 858 C CA . MET A 1 110 ? 3.513 4.658 -7.284 1.00 70.88 110 MET A CA 1
ATOM 859 C C . MET A 1 110 ? 2.318 3.878 -7.832 1.00 70.88 110 MET A C 1
ATOM 861 O O . MET A 1 110 ? 2.041 3.951 -9.023 1.00 70.88 110 MET A O 1
ATOM 865 N N . PHE A 1 111 ? 1.565 3.198 -6.966 1.00 72.44 111 PHE A N 1
ATOM 866 C CA . PHE A 1 111 ? 0.366 2.465 -7.360 1.00 72.44 111 PHE A CA 1
ATOM 867 C C . PHE A 1 111 ? -0.672 3.387 -8.012 1.00 72.44 111 PHE A C 1
ATOM 869 O O . PHE A 1 111 ? -1.218 3.056 -9.058 1.00 72.44 111 PHE A O 1
ATOM 876 N N . SER A 1 112 ? -0.915 4.573 -7.441 1.00 71.88 112 SER A N 1
ATOM 877 C CA . SER A 1 112 ? -1.866 5.540 -8.004 1.00 71.88 112 SER A CA 1
ATOM 878 C C . SER A 1 112 ? -1.373 6.213 -9.289 1.00 71.88 112 SER A C 1
ATOM 880 O O . SER A 1 112 ? -2.191 6.662 -10.093 1.00 71.88 112 SER A O 1
ATOM 882 N N . ALA A 1 113 ? -0.057 6.273 -9.505 1.00 79.06 113 ALA A N 1
ATOM 883 C CA . ALA A 1 113 ? 0.529 6.784 -10.738 1.00 79.06 113 ALA A CA 1
ATOM 884 C C . ALA A 1 113 ? 0.368 5.809 -11.917 1.00 79.06 113 ALA A C 1
ATOM 886 O O . ALA A 1 113 ? 0.288 6.261 -13.063 1.00 79.06 113 ALA A O 1
ATOM 887 N N . ILE A 1 114 ? 0.264 4.498 -11.657 1.00 80.81 114 ILE A N 1
ATOM 888 C CA . ILE A 1 114 ? 0.031 3.478 -12.689 1.00 80.81 114 ILE A CA 1
ATOM 889 C C . ILE A 1 114 ? -1.410 3.602 -13.190 1.00 80.81 114 ILE A C 1
ATOM 891 O O . ILE A 1 114 ? -2.350 3.008 -12.674 1.00 80.81 114 ILE A O 1
ATOM 895 N N . SER A 1 115 ? -1.585 4.428 -14.215 1.00 81.38 115 SER A N 1
ATOM 8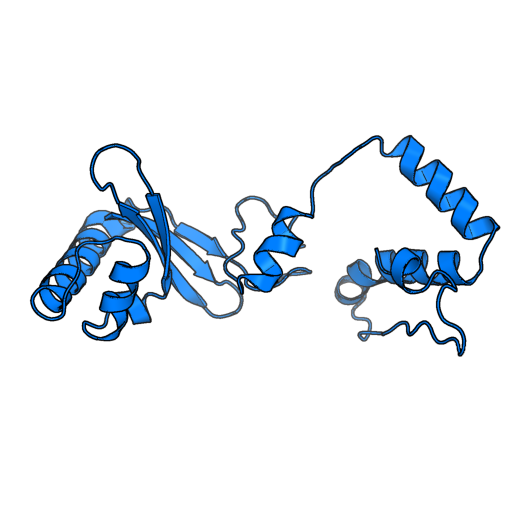96 C CA . SER A 1 115 ? -2.866 4.677 -14.864 1.00 81.38 115 SER A CA 1
ATOM 897 C C . SER A 1 115 ? -2.653 4.899 -16.354 1.00 81.38 115 SER A C 1
ATOM 899 O O . SER A 1 115 ? -1.624 5.420 -16.790 1.00 81.38 115 SER A O 1
ATOM 901 N N . THR A 1 116 ? -3.631 4.509 -17.165 1.00 85.44 116 THR A N 1
ATOM 902 C CA . THR A 1 116 ? -3.568 4.742 -18.606 1.00 85.44 116 THR A CA 1
ATOM 903 C C . THR A 1 116 ? -3.697 6.234 -18.900 1.00 85.44 116 THR A C 1
ATOM 905 O O . THR A 1 116 ? -4.690 6.865 -18.538 1.00 85.44 116 THR A O 1
ATOM 908 N N . ARG A 1 117 ? -2.713 6.806 -19.602 1.00 88.75 117 ARG A N 1
ATOM 909 C CA . ARG A 1 117 ? -2.771 8.178 -20.121 1.00 88.75 117 ARG A CA 1
ATOM 910 C C . ARG A 1 117 ? -2.283 8.251 -21.562 1.00 88.75 117 ARG A C 1
ATOM 912 O O . ARG A 1 117 ? -1.342 7.566 -21.950 1.00 88.75 117 ARG A O 1
ATOM 919 N N . GLY A 1 118 ? -2.908 9.130 -22.343 1.00 91.56 118 GLY A N 1
ATOM 920 C CA . GLY A 1 118 ? -2.539 9.367 -23.738 1.00 91.56 118 GLY A CA 1
ATOM 921 C C . GLY A 1 118 ? -2.978 8.251 -24.690 1.00 91.56 118 GLY A C 1
ATOM 922 O O . GLY A 1 118 ? -3.926 7.515 -24.422 1.00 91.56 118 GLY A O 1
ATOM 923 N N . LYS A 1 119 ? -2.308 8.166 -25.846 1.00 94.50 119 LYS A N 1
ATOM 924 C CA . LYS A 1 119 ? -2.611 7.203 -26.915 1.00 94.50 119 LYS A CA 1
ATOM 925 C C . LYS A 1 119 ? -1.476 6.194 -27.056 1.00 94.50 119 LYS A C 1
ATOM 927 O O . LYS A 1 119 ? -0.336 6.583 -27.305 1.00 94.50 119 LYS A O 1
ATOM 932 N N . SER A 1 120 ? -1.812 4.905 -26.993 1.00 93.06 120 SER A N 1
ATOM 933 C CA . SER A 1 120 ? -0.844 3.806 -27.128 1.00 93.06 120 SER A CA 1
ATOM 934 C C . SER A 1 120 ? -0.032 3.892 -28.429 1.00 93.06 120 SER A C 1
ATOM 936 O O . SER A 1 120 ? 1.193 3.827 -28.394 1.00 93.06 120 SER A O 1
ATOM 938 N N . ALA A 1 121 ? -0.685 4.149 -29.568 1.00 95.88 121 ALA A N 1
ATOM 939 C CA . ALA A 1 121 ? -0.004 4.258 -30.862 1.00 95.88 121 ALA A CA 1
ATOM 940 C C . ALA A 1 121 ? 1.075 5.357 -30.882 1.00 95.88 121 ALA A C 1
ATOM 942 O O . ALA A 1 121 ? 2.173 5.142 -31.395 1.00 95.88 121 ALA A O 1
ATOM 943 N N . SER A 1 122 ? 0.787 6.514 -30.276 1.00 95.94 122 SER A N 1
ATOM 944 C CA . SER A 1 122 ? 1.746 7.617 -30.162 1.00 95.94 122 SER A CA 1
ATOM 945 C C . SER A 1 122 ? 2.932 7.236 -29.277 1.00 95.94 122 SER A C 1
ATOM 947 O O . SER A 1 122 ? 4.075 7.470 -29.660 1.00 95.94 122 SER A O 1
ATOM 949 N N . TRP A 1 123 ? 2.670 6.589 -28.137 1.00 94.50 123 TRP A N 1
ATOM 950 C CA . TRP A 1 123 ? 3.723 6.105 -27.244 1.00 94.50 123 TRP A CA 1
ATOM 951 C C . TRP A 1 123 ? 4.636 5.090 -27.945 1.00 94.50 123 TRP A C 1
ATOM 953 O O . TRP A 1 123 ? 5.855 5.229 -27.907 1.00 94.50 123 TRP A O 1
ATOM 963 N N . VAL A 1 124 ? 4.059 4.116 -28.662 1.00 95.06 124 VAL A N 1
ATOM 964 C CA . VAL A 1 124 ? 4.817 3.096 -29.411 1.00 95.06 124 VAL A CA 1
ATOM 965 C C . VAL A 1 124 ? 5.683 3.728 -30.500 1.00 95.06 124 VAL A C 1
ATOM 967 O O . VAL A 1 124 ? 6.822 3.303 -30.687 1.00 95.06 124 VAL A O 1
ATOM 970 N N . SER A 1 125 ? 5.169 4.735 -31.212 1.00 96.75 125 SER A N 1
ATOM 971 C CA . SER A 1 125 ? 5.938 5.462 -32.228 1.00 96.75 125 SER A CA 1
ATOM 972 C C . SER A 1 125 ? 7.182 6.117 -31.624 1.00 96.75 125 SER A C 1
ATOM 974 O O . SER A 1 125 ? 8.290 5.878 -32.097 1.00 96.75 125 SER A O 1
ATOM 976 N N . ILE A 1 126 ? 7.009 6.867 -30.531 1.00 94.75 126 ILE A N 1
ATOM 977 C CA . ILE A 1 126 ? 8.106 7.560 -29.839 1.00 94.75 126 ILE A CA 1
ATOM 978 C C . ILE A 1 126 ? 9.097 6.550 -29.246 1.00 94.75 126 ILE A C 1
ATOM 980 O O . ILE A 1 126 ? 10.307 6.695 -29.398 1.00 94.75 126 ILE A O 1
ATOM 984 N N . ALA A 1 127 ? 8.610 5.474 -28.623 1.00 93.56 127 ALA A N 1
ATOM 985 C CA . ALA A 1 127 ? 9.467 4.435 -28.059 1.00 93.56 127 ALA A CA 1
ATOM 986 C C . ALA A 1 127 ? 10.350 3.772 -29.131 1.00 93.56 127 ALA A C 1
ATOM 988 O O . ALA A 1 127 ? 11.524 3.497 -28.880 1.00 93.56 127 ALA A O 1
ATOM 989 N N . LYS A 1 128 ? 9.820 3.536 -30.340 1.00 95.38 128 LYS A N 1
ATOM 990 C CA . LYS A 1 128 ? 10.605 3.015 -31.473 1.00 95.38 128 LYS A CA 1
ATOM 991 C C . LYS A 1 128 ? 11.701 3.988 -31.901 1.00 95.38 128 LYS A C 1
ATOM 993 O O . LYS A 1 128 ? 12.834 3.553 -32.097 1.00 95.38 128 LYS A O 1
ATOM 998 N N . GLU A 1 129 ? 11.381 5.274 -31.998 1.00 95.56 129 GLU A N 1
ATOM 999 C CA . GLU A 1 129 ? 12.341 6.325 -32.342 1.00 95.56 129 GLU A CA 1
ATOM 1000 C C . GLU A 1 129 ? 13.480 6.397 -31.310 1.00 95.56 129 GLU A C 1
ATOM 1002 O O . GLU A 1 129 ? 14.652 6.256 -31.662 1.00 95.56 129 GLU A O 1
ATOM 1007 N N . CYS A 1 130 ? 13.152 6.463 -30.016 1.00 92.56 130 CYS A N 1
ATOM 1008 C CA . CYS A 1 130 ? 14.136 6.464 -28.930 1.00 92.56 130 CYS A CA 1
ATOM 1009 C C . CYS A 1 130 ? 15.067 5.239 -28.969 1.00 92.56 130 CYS A C 1
ATOM 1011 O O . CYS A 1 130 ? 16.281 5.370 -28.792 1.00 92.56 130 CYS A O 1
ATOM 1013 N N . ARG A 1 131 ? 14.527 4.041 -29.243 1.00 94.00 131 ARG A N 1
ATOM 1014 C CA . ARG A 1 131 ? 15.317 2.797 -29.374 1.00 94.00 131 ARG A CA 1
ATOM 1015 C C . ARG A 1 131 ? 16.279 2.811 -30.564 1.00 94.00 131 ARG A C 1
ATOM 1017 O O . ARG A 1 131 ? 17.307 2.123 -30.514 1.00 94.00 131 ARG A O 1
ATOM 1024 N N . ALA A 1 132 ? 15.927 3.514 -31.639 1.00 94.31 132 ALA A N 1
ATOM 1025 C CA . ALA A 1 132 ? 16.779 3.665 -32.813 1.00 94.31 132 ALA A CA 1
ATOM 1026 C C . ALA A 1 132 ? 17.915 4.662 -32.544 1.00 94.31 132 ALA A C 1
ATOM 1028 O O . ALA A 1 132 ? 19.053 4.389 -32.916 1.00 94.31 132 ALA A O 1
ATOM 1029 N N . MET A 1 133 ? 17.623 5.754 -31.831 1.00 92.62 133 MET A N 1
ATOM 1030 C CA . MET A 1 133 ? 18.584 6.826 -31.549 1.00 92.62 133 MET A CA 1
ATOM 1031 C C . MET A 1 133 ? 19.621 6.481 -30.473 1.00 92.62 133 MET A C 1
ATOM 1033 O O . MET A 1 133 ? 20.749 6.958 -30.544 1.00 92.62 133 MET A O 1
ATOM 1037 N N . SER A 1 134 ? 19.263 5.684 -29.457 1.00 89.75 134 SER A N 1
ATOM 1038 C CA . SER A 1 134 ? 20.136 5.448 -28.298 1.00 89.75 134 SER A CA 1
ATOM 1039 C C . SER A 1 134 ? 20.155 3.991 -27.843 1.00 89.75 134 SER A C 1
ATOM 1041 O O . SER A 1 134 ? 19.118 3.376 -27.583 1.00 89.75 134 SER A O 1
ATOM 1043 N N . ILE A 1 135 ? 21.366 3.449 -27.673 1.00 91.00 135 ILE A N 1
ATOM 1044 C CA . ILE A 1 135 ? 21.585 2.124 -27.074 1.00 91.00 135 ILE A CA 1
ATOM 1045 C C . ILE A 1 135 ? 21.089 2.114 -25.623 1.00 91.00 135 ILE A C 1
ATOM 1047 O O . ILE A 1 135 ? 20.442 1.156 -25.208 1.00 91.00 135 ILE A O 1
ATOM 1051 N N . THR A 1 136 ? 21.309 3.199 -24.877 1.00 90.31 136 THR A N 1
ATOM 1052 C CA . THR A 1 136 ? 20.833 3.339 -23.496 1.00 90.31 136 THR A CA 1
ATOM 1053 C C . THR A 1 136 ? 19.313 3.250 -23.423 1.00 90.31 136 THR A C 1
ATOM 1055 O O . THR A 1 136 ? 18.786 2.436 -22.670 1.00 90.31 136 THR A O 1
ATOM 1058 N N . ALA A 1 137 ? 18.596 4.011 -24.257 1.00 91.19 137 ALA A N 1
ATOM 1059 C CA . ALA A 1 137 ? 17.132 3.951 -24.310 1.00 91.19 137 ALA A CA 1
ATOM 1060 C C . ALA A 1 137 ? 16.633 2.554 -24.715 1.00 91.19 137 ALA A C 1
ATOM 1062 O O . ALA A 1 137 ? 15.634 2.059 -24.191 1.00 91.19 137 ALA A O 1
ATOM 1063 N N . ARG A 1 138 ? 17.355 1.882 -25.621 1.00 93.38 138 ARG A N 1
ATOM 1064 C CA . ARG A 1 138 ? 17.056 0.507 -26.032 1.00 93.38 138 ARG A CA 1
ATOM 1065 C C . ARG A 1 138 ? 17.180 -0.488 -24.883 1.00 93.38 138 ARG A C 1
ATOM 1067 O O . ARG A 1 138 ? 16.267 -1.297 -24.720 1.00 93.38 138 ARG A O 1
ATOM 1074 N N . ILE A 1 139 ? 18.270 -0.425 -24.116 1.00 93.19 139 ILE A N 1
ATOM 1075 C CA . ILE A 1 139 ? 18.502 -1.286 -22.949 1.00 93.19 139 ILE A CA 1
ATOM 1076 C C . ILE A 1 139 ? 17.451 -1.004 -21.877 1.00 93.19 139 ILE A C 1
ATOM 1078 O O . ILE A 1 139 ? 16.836 -1.948 -21.398 1.00 93.19 139 ILE A O 1
ATOM 1082 N N . MET A 1 140 ? 17.182 0.265 -21.557 1.00 93.56 140 MET A N 1
ATOM 1083 C CA . MET A 1 140 ? 16.201 0.632 -20.530 1.00 93.56 140 MET A CA 1
ATOM 1084 C C . MET A 1 140 ? 14.795 0.137 -20.867 1.00 93.56 140 MET A C 1
ATOM 1086 O O . MET A 1 140 ? 14.175 -0.541 -20.056 1.00 93.56 140 MET A O 1
ATOM 1090 N N . LEU A 1 141 ? 14.314 0.370 -22.092 1.00 93.38 141 LEU A N 1
ATOM 1091 C CA . LEU A 1 141 ? 13.005 -0.141 -22.508 1.00 93.38 141 LEU A CA 1
ATOM 1092 C C . LEU A 1 141 ? 12.960 -1.675 -22.520 1.00 93.38 141 LEU A C 1
ATOM 1094 O O . LEU A 1 141 ? 11.961 -2.260 -22.112 1.00 93.38 141 LEU A O 1
ATOM 1098 N N . ALA A 1 142 ? 14.029 -2.337 -22.977 1.00 94.06 142 ALA A N 1
ATOM 1099 C CA . ALA A 1 142 ? 14.106 -3.797 -22.942 1.00 94.06 142 ALA A CA 1
ATOM 1100 C C . ALA A 1 142 ? 14.073 -4.335 -21.504 1.00 94.06 142 ALA A C 1
ATOM 1102 O O . ALA A 1 142 ? 13.343 -5.282 -21.233 1.00 94.06 142 ALA A O 1
ATOM 1103 N N . ALA A 1 143 ? 14.806 -3.705 -20.586 1.00 93.88 143 ALA A N 1
ATOM 1104 C CA . ALA A 1 143 ? 14.840 -4.052 -19.173 1.00 93.88 143 ALA A CA 1
ATOM 1105 C C . ALA A 1 143 ? 13.467 -3.886 -18.510 1.00 93.88 143 ALA A C 1
ATOM 1107 O O . ALA A 1 143 ? 12.997 -4.806 -17.841 1.00 93.88 143 ALA A O 1
ATOM 1108 N N . SER A 1 144 ? 12.782 -2.766 -18.760 1.00 91.44 144 SER A N 1
ATOM 1109 C CA . SER A 1 144 ? 11.437 -2.518 -18.231 1.00 91.44 144 SER A CA 1
ATOM 1110 C C . SER A 1 144 ? 10.444 -3.591 -18.681 1.00 91.44 144 SER A C 1
ATOM 1112 O O . SER A 1 144 ? 9.723 -4.135 -17.849 1.00 91.44 144 SER A O 1
ATOM 1114 N N . PHE A 1 145 ? 10.444 -3.975 -19.962 1.00 91.62 145 PHE A N 1
ATOM 1115 C CA . PHE A 1 145 ? 9.575 -5.056 -20.444 1.00 91.62 145 PHE A CA 1
ATOM 1116 C C . PHE A 1 145 ? 10.008 -6.449 -19.977 1.00 91.62 145 PHE A C 1
ATOM 1118 O O . PHE A 1 145 ? 9.157 -7.296 -19.730 1.00 91.62 145 PHE A O 1
ATOM 1125 N N . ALA A 1 146 ? 11.308 -6.697 -19.818 1.00 93.06 146 ALA A N 1
ATOM 1126 C CA . ALA A 1 146 ? 11.804 -7.966 -19.296 1.00 93.06 146 ALA A CA 1
ATOM 1127 C C . ALA A 1 146 ? 11.457 -8.164 -17.811 1.00 93.06 146 ALA A C 1
ATOM 1129 O O . ALA A 1 146 ? 11.288 -9.302 -17.380 1.00 93.06 146 ALA A O 1
ATOM 1130 N N . SER A 1 147 ? 11.294 -7.086 -17.034 1.00 90.75 147 SER A N 1
ATOM 1131 C CA . SER A 1 147 ? 10.974 -7.167 -15.599 1.00 90.75 147 SER A CA 1
ATOM 1132 C C . SER A 1 147 ? 9.698 -7.975 -15.308 1.00 90.75 147 SER A C 1
ATOM 1134 O O . SER A 1 147 ? 9.685 -8.804 -14.400 1.00 90.75 147 SER A O 1
ATOM 1136 N N . VAL A 1 148 ? 8.657 -7.825 -16.138 1.00 89.44 148 VAL A N 1
ATOM 1137 C CA . VAL A 1 148 ? 7.381 -8.560 -16.024 1.00 89.44 148 VAL A CA 1
ATOM 1138 C C . VAL A 1 148 ? 7.424 -9.953 -16.665 1.00 89.44 148 VAL A C 1
ATOM 1140 O O . VAL A 1 148 ? 6.402 -10.620 -16.798 1.00 89.44 148 VAL A O 1
ATOM 1143 N N . LEU A 1 149 ? 8.594 -10.403 -17.104 1.00 91.19 149 LEU A N 1
ATOM 1144 C CA . LEU A 1 149 ? 8.802 -11.731 -17.677 1.00 91.19 149 LEU A CA 1
ATOM 1145 C C . LEU A 1 149 ? 9.671 -12.610 -16.769 1.00 91.19 149 LEU A C 1
ATOM 1147 O O . LEU A 1 149 ? 9.661 -13.827 -16.921 1.00 91.19 149 LEU A O 1
ATOM 1151 N N . VAL A 1 150 ? 10.358 -12.022 -15.781 1.00 90.88 150 VAL A N 1
ATOM 1152 C CA . VAL A 1 150 ? 11.264 -12.742 -14.870 1.00 90.88 150 VAL A CA 1
ATOM 1153 C C . VAL A 1 150 ? 10.572 -13.934 -14.206 1.00 90.88 150 VAL A C 1
ATOM 1155 O O . VAL A 1 150 ? 11.046 -15.059 -14.336 1.00 90.88 150 VAL A O 1
ATOM 1158 N N . GLN A 1 151 ? 9.428 -13.710 -13.551 1.00 88.75 151 GLN A N 1
ATOM 1159 C CA . GLN A 1 151 ? 8.708 -14.785 -12.863 1.00 88.75 151 GLN A CA 1
ATOM 1160 C C . GLN A 1 151 ? 8.110 -15.831 -13.824 1.00 88.75 151 GLN A C 1
ATOM 1162 O O . GLN A 1 151 ? 8.357 -17.012 -13.589 1.00 88.75 151 GLN A O 1
ATOM 1167 N N . PRO A 1 152 ? 7.391 -15.465 -14.909 1.00 88.94 152 PRO A N 1
ATOM 1168 C CA . PRO A 1 152 ? 6.871 -16.441 -15.872 1.00 88.94 152 PRO A CA 1
ATOM 1169 C C . PRO A 1 152 ? 7.917 -17.389 -16.466 1.00 88.94 152 PRO A C 1
ATOM 1171 O O . PRO A 1 152 ? 7.605 -18.546 -16.731 1.00 88.94 152 PRO A O 1
ATOM 1174 N N . PHE A 1 153 ? 9.150 -16.918 -16.671 1.00 91.94 153 PHE A N 1
ATOM 1175 C CA . PHE A 1 153 ? 10.237 -17.741 -17.208 1.00 91.94 153 PHE A CA 1
ATOM 1176 C C . PHE A 1 153 ? 11.102 -18.410 -16.132 1.00 91.94 153 PHE A C 1
ATOM 1178 O O . PHE A 1 153 ? 12.059 -19.099 -16.479 1.00 91.94 153 PHE A O 1
ATOM 1185 N N . GLY A 1 154 ? 10.815 -18.199 -14.843 1.00 90.19 154 GLY A N 1
ATOM 1186 C CA . GLY A 1 154 ? 11.673 -18.677 -13.755 1.00 90.19 154 GLY A CA 1
ATOM 1187 C C . GLY A 1 154 ? 13.101 -18.120 -13.828 1.00 90.19 154 GLY A C 1
ATOM 1188 O O . GLY A 1 154 ? 14.048 -18.780 -13.406 1.00 90.19 154 GLY A O 1
ATOM 1189 N N . ALA A 1 155 ? 13.272 -16.932 -14.412 1.00 91.94 155 ALA A N 1
ATOM 1190 C CA . ALA A 1 155 ? 14.569 -16.288 -14.539 1.00 91.94 155 ALA A CA 1
ATOM 1191 C C . ALA A 1 155 ? 15.005 -15.663 -13.206 1.00 91.94 155 ALA A C 1
ATOM 1193 O O . ALA A 1 155 ? 14.191 -15.367 -12.329 1.00 91.94 155 ALA A O 1
ATOM 1194 N N . LEU A 1 156 ? 16.307 -15.417 -13.065 1.00 91.94 156 LEU A N 1
ATOM 1195 C CA . LEU A 1 156 ? 16.831 -14.698 -11.909 1.00 91.94 156 LEU A CA 1
ATOM 1196 C C . LEU A 1 156 ? 16.557 -13.189 -12.035 1.00 91.94 156 LEU A C 1
ATOM 1198 O O . LEU A 1 156 ? 16.607 -12.648 -13.146 1.00 91.94 156 LEU A O 1
ATOM 1202 N N . PRO A 1 157 ? 16.311 -12.488 -10.913 1.00 91.00 157 PRO A N 1
ATOM 1203 C CA . PRO A 1 157 ? 16.259 -11.033 -10.902 1.00 91.00 157 PRO A CA 1
ATOM 1204 C C . PRO A 1 157 ? 17.544 -10.426 -11.470 1.00 91.00 157 PRO A C 1
ATOM 1206 O O . PRO A 1 157 ? 18.643 -10.938 -11.253 1.00 91.00 157 PRO A O 1
ATOM 1209 N N . PHE A 1 158 ? 17.409 -9.301 -12.162 1.00 93.69 158 PHE A N 1
ATOM 1210 C CA . PHE A 1 158 ? 18.529 -8.565 -12.736 1.00 93.69 158 PHE A CA 1
ATOM 1211 C C . PHE A 1 158 ? 18.396 -7.074 -12.427 1.00 93.69 158 PHE A C 1
ATOM 1213 O O . PHE A 1 158 ? 17.314 -6.581 -12.107 1.00 93.69 158 PHE A O 1
ATOM 1220 N N . PHE A 1 159 ? 19.502 -6.347 -12.548 1.00 92.81 159 PHE A N 1
ATOM 1221 C CA . PHE A 1 159 ? 19.533 -4.897 -12.400 1.00 92.81 159 PHE A CA 1
ATOM 1222 C C . PHE A 1 159 ? 20.211 -4.262 -13.613 1.00 92.81 159 PHE A C 1
ATOM 1224 O O . PHE A 1 159 ? 21.154 -4.814 -14.177 1.00 92.81 159 PHE A O 1
ATOM 1231 N N . VAL A 1 160 ? 19.732 -3.083 -14.007 1.00 91.62 160 VAL A N 1
ATOM 1232 C CA . VAL A 1 160 ? 20.387 -2.235 -15.007 1.00 91.62 160 VAL A CA 1
ATOM 1233 C C . VAL A 1 160 ? 20.835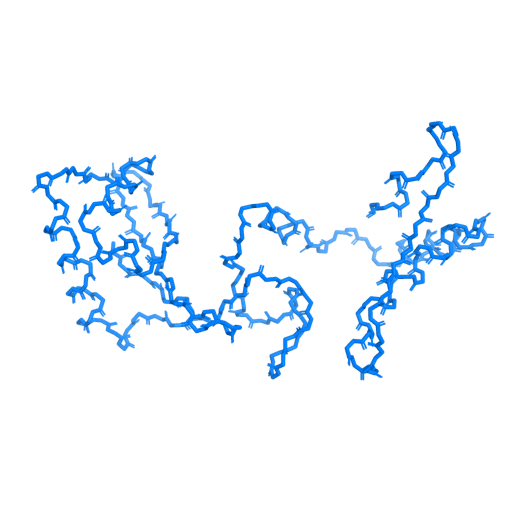 -0.963 -14.313 1.00 91.62 160 VAL A C 1
ATOM 1235 O O . VAL A 1 160 ? 20.022 -0.237 -13.747 1.00 91.62 160 VAL A O 1
ATOM 1238 N N . HIS A 1 161 ? 22.139 -0.702 -14.345 1.00 89.69 161 HIS A N 1
ATOM 1239 C CA . HIS A 1 161 ? 22.726 0.478 -13.730 1.00 89.69 161 HIS A CA 1
ATOM 1240 C C . HIS A 1 161 ? 23.231 1.442 -14.807 1.00 89.69 161 HIS A C 1
ATOM 1242 O O . HIS A 1 161 ? 24.146 1.117 -15.563 1.00 89.69 161 HIS A O 1
ATOM 1248 N N . LEU A 1 162 ? 22.632 2.634 -14.873 1.00 87.50 162 LEU A N 1
ATOM 1249 C CA . LEU A 1 162 ? 23.097 3.713 -15.742 1.00 87.50 162 LEU A CA 1
ATOM 1250 C C . LEU A 1 162 ? 24.193 4.511 -15.038 1.00 87.50 162 LEU A C 1
ATOM 1252 O O . LEU A 1 162 ? 23.913 5.305 -14.140 1.00 87.50 162 LEU A O 1
ATOM 1256 N N . TRP A 1 163 ? 25.433 4.332 -15.483 1.00 85.38 163 TRP A N 1
ATOM 1257 C CA . TRP A 1 163 ? 26.585 5.058 -14.961 1.00 85.38 163 TRP A CA 1
ATOM 1258 C C . TRP A 1 163 ? 27.055 6.143 -15.935 1.00 85.38 163 TRP A C 1
ATOM 1260 O O . TRP A 1 163 ? 27.030 5.966 -17.151 1.00 85.38 163 TRP A O 1
ATOM 1270 N N . GLY A 1 164 ? 27.493 7.280 -15.399 1.00 81.94 164 GLY A N 1
ATOM 1271 C CA . GLY A 1 164 ? 28.147 8.330 -16.175 1.00 81.94 164 GLY A CA 1
ATOM 1272 C C . GLY A 1 164 ? 28.676 9.425 -15.260 1.00 81.94 164 GLY A C 1
ATOM 1273 O O . GLY A 1 164 ? 27.946 9.857 -14.365 1.00 81.94 164 GLY A O 1
ATOM 1274 N N . SER A 1 165 ? 29.913 9.855 -15.506 1.00 74.25 165 SER A N 1
ATOM 1275 C CA . SER A 1 165 ? 30.676 10.821 -14.702 1.00 74.25 165 SER A CA 1
ATOM 1276 C C . SER A 1 165 ? 30.077 12.229 -14.680 1.00 74.25 165 SER A C 1
ATOM 1278 O O . SER A 1 165 ? 30.258 12.952 -13.705 1.00 74.25 165 SER A O 1
ATOM 1280 N N . GLU A 1 166 ? 29.339 12.613 -15.721 1.00 75.94 166 GLU A N 1
ATOM 1281 C CA . GLU A 1 166 ? 28.740 13.943 -15.857 1.00 75.94 166 GLU A CA 1
ATOM 1282 C C . GLU A 1 166 ? 27.261 13.965 -15.442 1.00 75.94 166 GLU A C 1
ATOM 1284 O O . GLU A 1 166 ? 26.503 13.008 -15.651 1.00 75.94 166 GLU A O 1
ATOM 1289 N N . SER A 1 167 ? 26.822 15.073 -14.842 1.00 74.81 167 SER A N 1
ATOM 1290 C CA . SER A 1 167 ? 25.401 15.329 -14.580 1.00 74.81 167 SER A CA 1
ATOM 1291 C C . SER A 1 167 ? 24.684 15.762 -15.867 1.00 74.81 167 SER A C 1
ATOM 1293 O O . SER A 1 167 ? 25.314 16.233 -16.805 1.00 74.81 167 SER A O 1
ATOM 1295 N N . GLY A 1 168 ? 23.362 15.590 -15.939 1.00 74.00 168 GLY A N 1
ATOM 1296 C CA . GLY A 1 168 ? 22.569 16.037 -17.096 1.00 74.00 168 GLY A CA 1
ATOM 1297 C C . GLY A 1 168 ? 22.565 15.102 -18.313 1.00 74.00 168 GLY A C 1
ATOM 1298 O O . GLY A 1 168 ? 21.907 15.400 -19.302 1.00 74.00 168 GLY A O 1
ATOM 1299 N N . THR A 1 169 ? 23.193 13.925 -18.241 1.00 76.56 169 THR A N 1
ATOM 1300 C CA . THR A 1 169 ? 23.255 12.958 -19.359 1.00 76.56 169 THR A CA 1
ATOM 1301 C C . THR A 1 169 ? 21.958 12.161 -19.599 1.00 76.56 169 THR A C 1
ATOM 1303 O O . THR A 1 169 ? 21.977 11.102 -20.220 1.00 76.56 169 THR A O 1
ATOM 1306 N N . GLY A 1 170 ? 20.819 12.621 -19.071 1.00 74.75 170 GLY A N 1
ATOM 1307 C CA . GLY A 1 170 ? 19.515 11.971 -19.261 1.00 74.75 170 GLY A CA 1
ATOM 1308 C C . GLY A 1 170 ? 19.264 10.709 -18.423 1.00 74.75 170 GLY A C 1
ATOM 1309 O O . GLY A 1 170 ? 18.234 10.070 -18.610 1.00 74.75 170 GLY A O 1
ATOM 1310 N N . LYS A 1 171 ? 20.143 10.359 -17.468 1.00 83.38 171 LYS A N 1
ATOM 1311 C CA . LYS A 1 171 ? 19.985 9.177 -16.585 1.00 83.38 171 LYS A CA 1
ATOM 1312 C C . LYS A 1 171 ? 18.628 9.140 -15.875 1.00 83.38 171 LYS A C 1
ATOM 1314 O O . LYS A 1 171 ? 17.941 8.129 -15.910 1.00 83.38 171 LYS A O 1
ATOM 1319 N N . THR A 1 172 ? 18.233 10.259 -15.270 1.00 78.69 172 THR A N 1
ATOM 1320 C CA . THR A 1 172 ? 16.964 10.372 -14.537 1.00 78.69 172 THR A CA 1
ATOM 1321 C C . THR A 1 172 ? 15.757 10.302 -15.465 1.00 78.69 172 THR A C 1
ATOM 1323 O O . THR A 1 172 ? 14.756 9.698 -15.109 1.00 78.69 172 THR A O 1
ATOM 1326 N N . VAL A 1 173 ? 15.863 10.868 -16.671 1.00 80.12 173 VAL A N 1
ATOM 1327 C CA . VAL A 1 173 ? 14.798 10.802 -17.686 1.00 80.12 173 VAL A CA 1
ATOM 1328 C C . VAL A 1 173 ? 14.606 9.367 -18.171 1.00 80.12 173 VAL A C 1
ATOM 1330 O O . VAL A 1 173 ? 13.483 8.943 -18.377 1.00 80.12 173 VAL A O 1
ATOM 1333 N N . ALA A 1 174 ? 15.690 8.602 -18.304 1.00 78.50 174 ALA A N 1
ATOM 1334 C CA . ALA A 1 174 ? 15.629 7.206 -18.723 1.00 78.50 174 ALA A CA 1
ATOM 1335 C C . ALA A 1 174 ? 15.049 6.252 -17.657 1.00 78.50 174 ALA A C 1
ATOM 1337 O O . ALA A 1 174 ? 14.734 5.111 -17.988 1.00 78.50 174 ALA A O 1
ATOM 1338 N N . LEU A 1 175 ? 14.950 6.692 -16.396 1.00 75.38 175 LEU A N 1
ATOM 1339 C CA . LEU A 1 175 ? 14.364 5.934 -15.282 1.00 75.38 175 LEU A CA 1
ATOM 1340 C C . LEU A 1 175 ? 12.866 6.218 -15.067 1.00 75.38 175 LEU A C 1
ATOM 1342 O O . LEU A 1 175 ? 12.253 5.532 -14.250 1.00 75.38 175 LEU A O 1
ATOM 1346 N N . MET A 1 176 ? 12.303 7.220 -15.751 1.00 62.00 176 MET A N 1
ATOM 1347 C CA . MET A 1 176 ? 10.870 7.549 -15.724 1.00 62.00 176 MET A CA 1
ATOM 1348 C C . MET A 1 176 ? 10.124 6.846 -16.856 1.00 62.00 176 MET A C 1
ATOM 1350 O O . MET A 1 176 ? 8.975 6.425 -16.605 1.00 62.00 176 MET A O 1
#

Radius of gyration: 22.29 Å; chains: 1; bounding box: 53×36×62 Å

Secondary structure (DSSP, 8-state):
-EEEEEEETTT--EEEEEEEESSS-EEEEEEEHHHHT-TTTGGGGGGGT----TTTHHHHHHHHHHHHHHTTTTSPEEEEESSSEEETTTEEETSSTTPEE-S-HHHHHHHHH----S-HHHHHHHHHHHHHH-HHHHHHHHHHHHHTTTTTTTPPP-------SSTTSSHHHHT-

Sequence (176 aa):
MPVERLVNIDTGVEKLKIAYSKGKKWRELIMDKRTLASANSIISMADMGVAVTSENAKALVRYLSDIENINYDRIPERKSVGRLGYIEGEGFSPYVDGLIFDGDANFRTMFSAISTRGKSASWVSIAKECRAMSITARIMLAASFASVLVQPFGALPFFVHLWGSESGTGKTVALM

Foldseek 3Di:
DFAAWEQEPVPRWIWTWDWDDPPDDIDIDIGTLVQLQDLVNVCVCVVVPPPHDSVCSVVSSVVVVVVCVVCVVPRYYFYEYQDAAADPPQGGPPPGPRYHYPHDPVVVVVSVVPDDDDDPVVVVVVLVVQCVVDPLSVVLVVLVVCQNVCVVVVHDDDDDDDDDPDPPPCPVVSVD